Protein AF-A0A957V8Q0-F1 (afdb_monomer_lite)

Radius of gyration: 20.05 Å; chains: 1; bounding box: 43×38×63 Å

Structure (mmCIF, N/CA/C/O backbone):
data_AF-A0A957V8Q0-F1
#
_entry.id   AF-A0A957V8Q0-F1
#
loop_
_atom_site.group_PDB
_atom_site.id
_atom_site.type_symbol
_atom_site.label_atom_id
_atom_site.label_alt_id
_atom_site.label_comp_id
_atom_site.label_asym_id
_atom_site.label_entity_id
_atom_site.label_seq_id
_atom_site.pdbx_PDB_ins_code
_atom_site.Cartn_x
_atom_site.Cartn_y
_atom_site.Cartn_z
_atom_site.occupancy
_atom_site.B_iso_or_equiv
_atom_site.auth_seq_id
_atom_site.auth_comp_id
_atom_site.auth_asym_id
_atom_site.auth_atom_id
_atom_site.pdbx_PDB_model_num
ATOM 1 N N . MET A 1 1 ? -13.376 21.966 25.081 1.00 38.53 1 MET A N 1
ATOM 2 C CA . MET A 1 1 ? -11.991 21.913 24.578 1.00 38.53 1 MET A CA 1
ATOM 3 C C . MET A 1 1 ? -11.888 20.640 23.758 1.00 38.53 1 MET A C 1
ATOM 5 O O . MET A 1 1 ? -11.443 19.619 24.251 1.00 38.53 1 MET A O 1
ATOM 9 N N . THR A 1 2 ? -12.513 20.658 22.582 1.00 39.09 2 THR A N 1
ATOM 10 C CA . THR A 1 2 ? -12.536 19.526 21.653 1.00 39.09 2 THR A CA 1
ATOM 11 C C . THR A 1 2 ? -11.291 19.657 20.803 1.00 39.09 2 THR A C 1
ATOM 13 O O . THR A 1 2 ? -11.188 20.596 20.013 1.00 39.09 2 THR A O 1
ATOM 16 N N . ASP A 1 3 ? -10.326 18.788 21.065 1.00 40.28 3 ASP A N 1
ATOM 17 C CA . ASP A 1 3 ? -9.141 18.664 20.238 1.00 40.28 3 ASP A CA 1
ATOM 18 C C . ASP A 1 3 ? -9.599 18.232 18.844 1.00 40.28 3 ASP A C 1
ATOM 20 O O . ASP A 1 3 ? -10.237 17.192 18.671 1.00 40.28 3 ASP A O 1
ATOM 24 N N . ASN A 1 4 ? -9.395 19.118 17.878 1.00 46.03 4 ASN A N 1
ATOM 25 C CA . ASN A 1 4 ? -9.768 18.921 16.490 1.00 46.03 4 ASN A CA 1
ATOM 26 C C . ASN A 1 4 ? -8.605 18.169 15.839 1.00 46.03 4 ASN A C 1
ATOM 28 O O . ASN A 1 4 ? -7.828 18.741 15.078 1.00 46.03 4 ASN A O 1
ATOM 32 N N . ALA A 1 5 ? -8.431 16.905 16.224 1.00 45.34 5 ALA A N 1
ATOM 33 C CA . ALA A 1 5 ? -7.488 16.007 15.582 1.00 45.34 5 ALA A CA 1
ATOM 34 C C . ALA A 1 5 ? -8.109 15.553 14.256 1.00 45.34 5 ALA A C 1
ATOM 36 O O . ALA A 1 5 ? -8.698 14.477 14.165 1.00 45.34 5 ALA A O 1
ATOM 37 N N . GLY A 1 6 ? -8.028 16.412 13.239 1.00 47.16 6 GLY A N 1
ATOM 38 C CA . GLY A 1 6 ? -8.149 15.970 11.855 1.00 47.16 6 GLY A CA 1
ATOM 39 C C . GLY A 1 6 ? -7.010 14.990 11.606 1.00 47.16 6 GLY A C 1
ATOM 40 O O . GLY A 1 6 ? -5.880 15.406 11.356 1.00 47.16 6 GLY A O 1
ATOM 41 N N . GLY A 1 7 ? -7.278 13.699 11.809 1.00 53.56 7 GLY A N 1
ATOM 42 C CA . GLY A 1 7 ? -6.339 12.634 11.476 1.00 53.56 7 GLY A CA 1
ATOM 43 C C . GLY A 1 7 ? -6.007 12.669 9.984 1.00 53.56 7 GLY A C 1
ATOM 44 O O . GLY A 1 7 ? -6.684 13.331 9.193 1.00 53.56 7 GLY A O 1
ATOM 45 N N . ILE A 1 8 ? -5.006 11.900 9.566 1.00 56.56 8 ILE A N 1
ATOM 46 C CA . ILE A 1 8 ? -4.683 11.615 8.154 1.00 56.56 8 ILE A CA 1
ATOM 47 C C . ILE A 1 8 ? -5.929 11.200 7.346 1.00 56.56 8 ILE A C 1
ATOM 49 O O . ILE A 1 8 ? -5.941 11.318 6.122 1.00 56.56 8 ILE A O 1
ATOM 53 N N . LEU A 1 9 ? -7.002 10.769 8.017 1.00 55.25 9 LEU A N 1
ATOM 54 C CA . LEU A 1 9 ? -8.327 10.536 7.438 1.00 55.25 9 LEU A CA 1
ATOM 55 C C . LEU A 1 9 ? -8.885 11.711 6.616 1.00 55.25 9 LEU A C 1
ATOM 57 O O . LEU A 1 9 ? -9.607 11.460 5.652 1.00 55.25 9 LEU A O 1
ATOM 61 N N . ASP A 1 10 ? -8.537 12.963 6.930 1.00 65.75 10 ASP A N 1
ATOM 62 C CA . ASP A 1 10 ? -9.005 14.124 6.158 1.00 65.75 10 ASP A CA 1
ATOM 63 C C . ASP A 1 10 ? -8.283 14.257 4.804 1.00 65.75 10 ASP A C 1
ATOM 65 O O . ASP A 1 10 ? -8.823 14.857 3.866 1.00 65.75 10 ASP A O 1
ATOM 69 N N . ARG A 1 11 ? -7.077 13.680 4.659 1.00 79.00 11 ARG A N 1
ATOM 70 C CA . ARG A 1 11 ? -6.359 13.591 3.379 1.00 79.00 11 ARG A CA 1
ATOM 71 C C . ARG A 1 11 ? -5.184 12.611 3.439 1.00 79.00 11 ARG A C 1
ATOM 73 O O . ARG A 1 11 ? -4.224 12.837 4.171 1.00 79.00 11 ARG A O 1
ATOM 80 N N . ILE A 1 12 ? -5.190 11.607 2.557 1.00 86.44 12 ILE A N 1
ATOM 81 C CA . ILE A 1 12 ? -4.016 10.746 2.328 1.00 86.44 12 ILE A CA 1
ATOM 82 C C . ILE A 1 12 ? -2.799 11.634 1.992 1.00 86.44 12 ILE A C 1
ATOM 84 O O . ILE A 1 12 ? -2.923 12.502 1.115 1.00 86.44 12 ILE A O 1
ATOM 88 N N . PRO A 1 13 ? -1.638 11.440 2.654 1.00 91.38 13 PRO A N 1
ATOM 89 C CA . PRO A 1 13 ? -0.433 12.210 2.376 1.00 91.38 13 PRO A CA 1
ATOM 90 C C . PRO A 1 13 ? -0.052 12.165 0.898 1.00 91.38 13 PRO A C 1
ATOM 92 O O . PRO A 1 13 ? -0.144 11.126 0.245 1.00 91.38 13 PRO A O 1
ATOM 95 N N . TYR A 1 14 ? 0.402 13.301 0.366 1.00 92.69 14 TYR A N 1
ATOM 96 C CA . TYR A 1 14 ? 0.842 13.374 -1.029 1.00 92.69 14 TYR A CA 1
ATOM 97 C C . TYR A 1 14 ? 2.128 12.567 -1.275 1.00 92.69 14 TYR A C 1
ATOM 99 O O . TYR A 1 14 ? 2.285 11.975 -2.340 1.00 92.69 14 TYR A O 1
ATOM 107 N N . VAL A 1 15 ? 3.033 12.526 -0.290 1.00 94.75 15 VAL A N 1
ATOM 108 C CA . VAL A 1 15 ? 4.271 11.739 -0.328 1.00 94.75 15 VAL A CA 1
ATOM 109 C C . VAL A 1 15 ? 4.321 10.838 0.897 1.00 94.75 15 VAL A C 1
ATOM 111 O O . VAL A 1 15 ? 4.056 11.283 2.010 1.00 94.75 15 VAL A O 1
ATOM 114 N N . ILE A 1 16 ? 4.680 9.579 0.669 1.00 94.75 16 ILE A N 1
ATOM 115 C CA . ILE A 1 16 ? 4.991 8.592 1.699 1.00 94.75 16 ILE A CA 1
ATOM 116 C C . ILE A 1 16 ? 6.407 8.109 1.391 1.00 94.75 16 ILE A C 1
ATOM 118 O O . ILE A 1 16 ? 6.632 7.470 0.363 1.00 94.75 16 ILE A O 1
ATOM 122 N N . ASP A 1 17 ? 7.362 8.457 2.245 1.00 94.75 17 ASP A N 1
ATOM 123 C CA . ASP A 1 17 ? 8.793 8.205 2.034 1.00 94.75 17 ASP A CA 1
ATOM 124 C C . ASP A 1 17 ? 9.384 7.176 3.011 1.00 94.75 17 ASP A C 1
ATOM 126 O O . ASP A 1 17 ? 10.513 6.726 2.822 1.00 94.75 17 ASP A O 1
ATOM 130 N N . ASN A 1 18 ? 8.615 6.764 4.025 1.00 94.00 18 ASN A N 1
ATOM 131 C CA . ASN A 1 18 ? 9.054 5.947 5.157 1.00 94.00 18 ASN A CA 1
ATOM 132 C C . ASN A 1 18 ? 10.203 6.562 5.983 1.00 94.00 18 ASN A C 1
ATOM 134 O O . ASN A 1 18 ? 10.911 5.829 6.675 1.00 94.00 18 ASN A O 1
ATOM 138 N N . ILE A 1 19 ? 10.375 7.886 5.933 1.00 94.31 19 ILE A N 1
ATOM 139 C CA . ILE A 1 19 ? 11.294 8.660 6.779 1.00 94.31 19 ILE A CA 1
ATOM 140 C C . ILE A 1 19 ? 10.475 9.543 7.717 1.00 94.31 19 ILE A C 1
ATOM 142 O O . ILE A 1 19 ? 10.551 9.384 8.933 1.00 94.31 19 ILE A O 1
ATOM 146 N N . GLU A 1 20 ? 9.674 10.444 7.149 1.00 93.31 20 GLU A N 1
ATOM 147 C CA . GLU A 1 20 ? 8.780 11.330 7.897 1.00 93.31 20 GLU A CA 1
ATOM 148 C C . GLU A 1 20 ? 7.363 10.757 7.955 1.00 93.31 20 GLU A C 1
ATOM 150 O O . GLU A 1 20 ? 6.680 10.887 8.967 1.00 93.31 20 GLU A O 1
ATOM 155 N N . THR A 1 21 ? 6.924 10.100 6.876 1.00 94.06 21 THR A N 1
ATOM 156 C CA . THR A 1 21 ? 5.601 9.470 6.779 1.00 94.06 21 THR A CA 1
ATOM 157 C C . THR A 1 21 ? 5.750 8.005 6.396 1.00 94.06 21 THR A C 1
ATOM 159 O O . THR A 1 21 ? 6.203 7.684 5.294 1.00 94.06 21 THR A O 1
ATOM 162 N N . ASN A 1 22 ? 5.356 7.103 7.296 1.00 95.06 22 ASN A N 1
ATOM 163 C CA . ASN A 1 22 ? 5.424 5.664 7.067 1.00 95.06 22 ASN A CA 1
ATOM 164 C C . ASN A 1 22 ? 4.149 5.131 6.400 1.00 95.06 22 ASN A C 1
ATOM 166 O O . ASN A 1 22 ? 3.034 5.451 6.809 1.00 95.06 22 ASN A O 1
ATOM 170 N N . LEU A 1 23 ? 4.312 4.266 5.397 1.00 93.31 23 LEU A N 1
ATOM 171 C CA . LEU A 1 23 ? 3.193 3.631 4.704 1.00 93.31 23 LEU A CA 1
ATOM 172 C C . LEU A 1 23 ? 2.328 2.785 5.644 1.00 93.31 23 LEU A C 1
ATOM 174 O O . LEU A 1 23 ? 1.109 2.784 5.501 1.00 93.31 23 LEU A O 1
ATOM 178 N N . ALA A 1 24 ? 2.937 2.060 6.583 1.00 94.38 24 ALA A N 1
ATOM 179 C CA . ALA A 1 24 ? 2.214 1.221 7.530 1.00 94.38 24 ALA A CA 1
ATOM 180 C C . ALA A 1 24 ? 1.303 2.053 8.435 1.00 94.38 24 ALA A C 1
ATOM 182 O O . ALA A 1 24 ? 0.153 1.675 8.632 1.00 94.38 24 ALA A O 1
ATOM 183 N N . ASP A 1 25 ? 1.781 3.199 8.922 1.00 94.25 25 ASP A N 1
ATOM 184 C CA . ASP A 1 25 ? 0.985 4.094 9.767 1.00 94.25 25 ASP A CA 1
ATOM 185 C C . ASP A 1 25 ? -0.208 4.653 8.985 1.00 94.25 25 ASP A C 1
ATOM 187 O O . ASP A 1 25 ? -1.349 4.546 9.436 1.00 94.25 25 ASP A O 1
ATOM 191 N N . VAL A 1 26 ? 0.032 5.132 7.757 1.00 92.31 26 VAL A N 1
ATOM 192 C CA . VAL A 1 26 ? -1.032 5.606 6.856 1.00 92.31 26 VAL A CA 1
ATOM 193 C C . VAL A 1 26 ? -2.064 4.506 6.595 1.00 92.31 26 VAL A C 1
ATOM 195 O O . VAL A 1 26 ? -3.265 4.755 6.677 1.00 92.31 26 VAL A O 1
ATOM 198 N N . LEU A 1 27 ? -1.624 3.281 6.292 1.00 91.06 27 LEU A N 1
ATOM 199 C CA . LEU A 1 27 ? -2.529 2.155 6.062 1.00 91.06 27 LEU A CA 1
ATOM 200 C C . LEU A 1 27 ? -3.333 1.818 7.320 1.00 91.06 27 LEU A C 1
ATOM 202 O O . LEU A 1 27 ? -4.551 1.709 7.236 1.00 91.06 27 LEU A O 1
ATOM 206 N N . ASN A 1 28 ? -2.692 1.690 8.481 1.00 92.38 28 ASN A N 1
ATOM 207 C CA . ASN A 1 28 ? -3.370 1.372 9.737 1.00 92.38 28 ASN A CA 1
ATOM 208 C C . ASN A 1 28 ? -4.417 2.429 10.108 1.00 92.38 28 ASN A C 1
ATOM 210 O O . ASN A 1 28 ? -5.512 2.081 10.554 1.00 92.38 28 ASN A O 1
ATOM 214 N N . GLU A 1 29 ? -4.136 3.707 9.871 1.00 90.88 29 GLU A N 1
ATOM 215 C CA . GLU A 1 29 ? -5.105 4.773 10.106 1.00 90.88 29 GLU A CA 1
ATOM 216 C C . GLU A 1 29 ? -6.291 4.683 9.137 1.00 90.88 29 GLU A C 1
ATOM 218 O O . GLU A 1 29 ? -7.444 4.673 9.569 1.00 90.88 29 GLU A O 1
ATOM 223 N N . LEU A 1 30 ? -6.037 4.494 7.838 1.00 87.31 30 LEU A N 1
ATOM 224 C CA . LEU A 1 30 ? -7.097 4.308 6.837 1.00 87.31 30 LEU A CA 1
ATOM 225 C C . LEU A 1 30 ? -7.981 3.084 7.123 1.00 87.31 30 LEU A C 1
ATOM 227 O O . LEU A 1 30 ? -9.185 3.114 6.844 1.00 87.31 30 LEU A O 1
ATOM 231 N N . LEU A 1 31 ? -7.388 2.018 7.668 1.00 87.12 31 LEU A N 1
ATOM 232 C CA . LEU A 1 31 ? -8.068 0.784 8.057 1.00 87.12 31 LEU A CA 1
ATOM 233 C C . LEU A 1 31 ? -8.878 0.921 9.350 1.00 87.12 31 LEU A C 1
ATOM 235 O O . LEU A 1 31 ? -9.854 0.202 9.529 1.00 87.12 31 LEU A O 1
ATOM 239 N N . THR A 1 32 ? -8.506 1.818 10.258 1.00 87.69 32 THR A N 1
ATOM 240 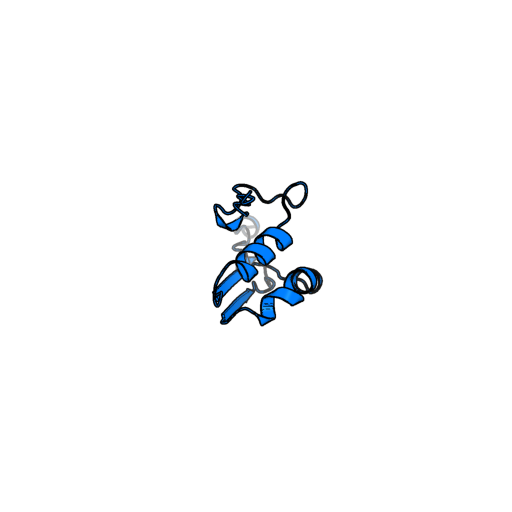C CA . THR A 1 32 ? -9.196 1.984 11.550 1.00 87.69 32 THR A CA 1
ATOM 241 C C . THR A 1 32 ? -10.231 3.107 11.531 1.00 87.69 32 THR A C 1
ATOM 243 O O . THR A 1 32 ? -11.231 3.028 12.241 1.00 87.69 32 THR A O 1
ATOM 246 N N . GLY A 1 33 ? -10.046 4.121 10.683 1.00 77.12 33 GLY A N 1
ATOM 247 C CA . GLY A 1 33 ? -10.912 5.300 10.603 1.00 77.12 33 GLY A CA 1
ATOM 248 C C . GLY A 1 33 ? -12.253 5.114 9.890 1.00 77.12 33 GLY A C 1
ATOM 249 O O . GLY A 1 33 ? -13.040 6.055 9.827 1.00 77.12 33 GLY A O 1
ATOM 250 N N . GLN A 1 34 ? -12.537 3.933 9.335 1.00 74.88 34 GLN A N 1
ATOM 251 C CA . GLN A 1 34 ? -13.754 3.669 8.562 1.00 74.88 34 GLN A CA 1
ATOM 252 C C . GLN A 1 34 ? -14.622 2.592 9.219 1.00 74.88 34 GLN A C 1
ATOM 254 O O . GLN A 1 34 ? -14.130 1.558 9.666 1.00 74.88 34 GLN A O 1
ATOM 259 N N . HIS A 1 35 ? -15.944 2.784 9.216 1.00 74.12 35 HIS A N 1
ATOM 260 C CA . HIS A 1 35 ? -16.878 1.724 9.598 1.00 74.12 35 HIS A CA 1
ATOM 261 C C . HIS A 1 35 ? -16.895 0.628 8.521 1.00 74.12 35 HIS A C 1
ATOM 263 O O . HIS A 1 35 ? -17.400 0.844 7.422 1.00 74.12 35 HIS A O 1
ATOM 269 N N . HIS A 1 36 ? -16.381 -0.559 8.855 1.00 74.06 36 HIS A N 1
ATOM 270 C CA . HIS A 1 36 ? -16.262 -1.718 7.956 1.00 74.06 36 HIS A CA 1
ATOM 271 C C . HIS A 1 36 ? -15.454 -1.437 6.674 1.00 74.06 36 HIS A C 1
ATOM 273 O O . HIS A 1 36 ? -16.002 -1.531 5.568 1.00 74.06 36 HIS A O 1
ATOM 279 N N . PRO A 1 37 ? -14.147 -1.146 6.801 1.00 82.25 37 PRO A N 1
ATOM 280 C CA . PRO A 1 37 ? -13.301 -0.850 5.657 1.00 82.25 37 PRO A CA 1
ATOM 281 C C . PRO A 1 37 ? -13.265 -2.029 4.684 1.00 82.25 37 PRO A C 1
ATOM 283 O O . PRO A 1 37 ? -13.367 -3.200 5.071 1.00 82.25 37 PRO A O 1
ATOM 286 N N . GLN A 1 38 ? -13.114 -1.706 3.405 1.00 87.81 38 GLN A N 1
ATOM 287 C CA . GLN A 1 38 ? -12.800 -2.659 2.347 1.00 87.81 38 GLN A CA 1
ATOM 288 C C . GLN A 1 38 ? -11.503 -2.201 1.703 1.00 87.81 38 GLN A C 1
ATOM 290 O O . GLN A 1 38 ? -11.367 -1.018 1.392 1.00 87.81 38 GLN A O 1
ATOM 295 N N . VAL A 1 39 ? -10.558 -3.120 1.527 1.00 88.50 39 VAL A N 1
ATOM 296 C CA . VAL A 1 39 ? -9.229 -2.794 1.018 1.00 88.50 39 VAL A CA 1
ATOM 297 C C . VAL A 1 39 ? -8.805 -3.758 -0.069 1.00 88.50 39 VAL A C 1
ATOM 299 O O . VAL A 1 39 ? -8.810 -4.976 0.107 1.00 88.50 39 VAL A O 1
ATOM 302 N N . ASP A 1 40 ? -8.380 -3.157 -1.174 1.00 92.75 40 ASP A N 1
ATOM 303 C CA . ASP A 1 40 ? -7.809 -3.825 -2.327 1.00 92.75 40 ASP A CA 1
ATOM 304 C C . ASP A 1 40 ? -6.390 -3.299 -2.531 1.00 92.75 40 ASP A C 1
ATOM 306 O O . ASP A 1 40 ? -6.191 -2.103 -2.744 1.00 92.75 40 ASP A O 1
ATOM 310 N N . ILE A 1 41 ? -5.398 -4.183 -2.462 1.00 90.88 41 ILE A N 1
ATOM 311 C CA . ILE A 1 41 ? -3.989 -3.846 -2.670 1.00 90.88 41 ILE A CA 1
ATOM 312 C C . ILE A 1 41 ? -3.508 -4.561 -3.925 1.00 90.88 41 ILE A C 1
ATOM 314 O O . ILE A 1 41 ? -3.612 -5.781 -4.024 1.00 90.88 41 ILE A O 1
ATOM 318 N N . ALA A 1 42 ? -2.942 -3.807 -4.864 1.00 94.06 42 ALA A N 1
ATOM 319 C CA . ALA A 1 42 ? -2.189 -4.347 -5.988 1.00 94.06 42 ALA A CA 1
ATOM 320 C C . ALA A 1 42 ? -0.711 -3.994 -5.800 1.00 94.06 42 ALA A C 1
ATOM 322 O O . ALA A 1 42 ? -0.353 -2.818 -5.756 1.00 94.06 42 ALA A O 1
ATOM 323 N N . THR A 1 43 ? 0.145 -5.003 -5.659 1.00 91.25 43 THR A N 1
ATOM 324 C CA . THR A 1 43 ? 1.583 -4.812 -5.438 1.00 91.25 43 THR A CA 1
ATOM 325 C C . THR A 1 43 ? 2.395 -5.882 -6.151 1.00 91.25 43 THR A C 1
ATOM 327 O O . THR A 1 43 ? 1.976 -7.032 -6.253 1.00 91.25 43 THR A O 1
ATOM 330 N N . ALA A 1 44 ? 3.593 -5.520 -6.612 1.00 90.38 44 ALA A N 1
ATOM 331 C CA . ALA A 1 44 ? 4.545 -6.485 -7.155 1.00 90.38 44 ALA A CA 1
ATOM 332 C C . ALA A 1 44 ? 5.072 -7.448 -6.077 1.00 90.38 44 ALA A C 1
ATOM 334 O O . ALA A 1 44 ? 5.410 -8.585 -6.383 1.00 90.38 44 ALA A O 1
ATOM 335 N N . TYR A 1 45 ? 5.141 -7.004 -4.818 1.00 87.81 45 TYR A N 1
ATOM 336 C CA . TYR A 1 45 ? 5.661 -7.807 -3.716 1.00 87.81 45 TYR A CA 1
ATOM 337 C C . TYR A 1 45 ? 4.995 -7.443 -2.385 1.00 87.81 45 TYR A C 1
ATOM 339 O O . TYR A 1 45 ? 4.726 -6.272 -2.107 1.00 87.81 45 TYR A O 1
ATOM 347 N N . PHE A 1 46 ? 4.762 -8.448 -1.541 1.00 89.94 46 PHE A N 1
ATOM 348 C CA . PHE A 1 46 ? 4.237 -8.281 -0.190 1.00 89.94 46 PHE A CA 1
ATOM 349 C C . PHE A 1 46 ? 4.969 -9.235 0.756 1.00 89.94 46 PHE A C 1
ATOM 351 O O . PHE A 1 46 ? 4.845 -10.452 0.648 1.00 89.94 46 PHE A O 1
ATOM 358 N N . SER A 1 47 ? 5.786 -8.678 1.651 1.00 91.12 47 SER A N 1
ATOM 359 C CA . SER A 1 47 ? 6.624 -9.471 2.558 1.00 91.12 47 SER A CA 1
ATOM 360 C C . SER A 1 47 ? 5.899 -9.836 3.852 1.00 91.12 47 SER A C 1
ATOM 362 O O . SER A 1 47 ? 5.014 -9.107 4.297 1.00 91.12 47 SER A O 1
ATOM 364 N N . VAL A 1 48 ? 6.358 -10.901 4.519 1.00 93.12 48 VAL A N 1
ATOM 365 C CA 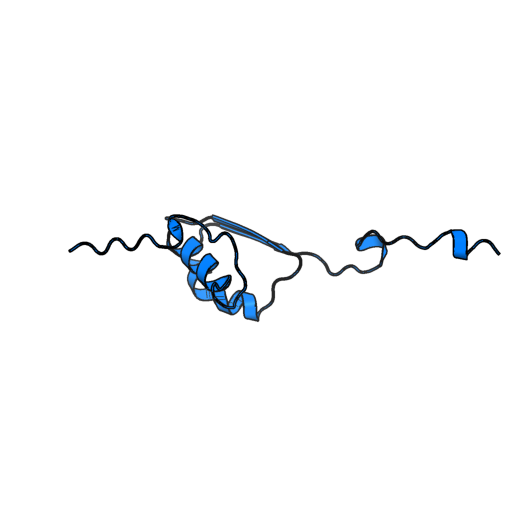. VAL A 1 48 ? 5.886 -11.285 5.864 1.00 93.12 48 VAL A CA 1
ATOM 366 C C . VAL A 1 48 ? 6.052 -10.135 6.861 1.00 93.12 48 VAL A C 1
ATOM 368 O O . VAL A 1 48 ? 5.114 -9.804 7.573 1.00 93.12 48 VAL A O 1
ATOM 371 N N . ARG A 1 49 ? 7.201 -9.448 6.846 1.00 93.50 49 ARG A N 1
ATOM 372 C CA . ARG A 1 49 ? 7.434 -8.282 7.711 1.00 93.50 49 ARG A CA 1
ATOM 373 C C . ARG A 1 49 ? 6.470 -7.128 7.417 1.00 93.50 49 ARG A C 1
ATOM 375 O O . ARG A 1 49 ? 6.077 -6.412 8.325 1.00 93.50 49 ARG A O 1
ATOM 382 N N . GLY A 1 50 ? 6.082 -6.945 6.155 1.00 91.50 50 GLY A N 1
ATOM 383 C CA . GLY A 1 50 ? 5.059 -5.969 5.773 1.00 91.50 50 GLY A CA 1
ATOM 384 C C . GLY A 1 50 ? 3.678 -6.337 6.317 1.00 91.50 50 GLY A C 1
ATOM 385 O O . GLY A 1 50 ? 2.965 -5.464 6.798 1.00 91.50 50 GLY A O 1
ATOM 386 N N . PHE A 1 51 ? 3.326 -7.626 6.310 1.00 92.31 51 PHE A N 1
ATOM 387 C CA . PHE A 1 51 ? 2.103 -8.116 6.948 1.00 92.31 51 PHE A CA 1
ATOM 388 C C . PHE A 1 51 ? 2.109 -7.875 8.463 1.00 92.31 51 PHE A C 1
ATOM 390 O O . PHE A 1 51 ? 1.120 -7.383 8.999 1.00 92.31 51 PHE A O 1
ATOM 397 N N . GLU A 1 52 ? 3.225 -8.148 9.144 1.00 96.19 52 GLU A N 1
ATOM 398 C CA . GLU A 1 52 ? 3.359 -7.933 10.593 1.00 96.19 52 GLU A CA 1
ATOM 399 C C . GLU A 1 52 ? 3.051 -6.488 11.018 1.00 96.19 52 GLU A C 1
ATOM 401 O O . GLU A 1 52 ? 2.552 -6.272 12.119 1.00 96.19 52 GLU A O 1
ATOM 406 N N . MET A 1 53 ? 3.301 -5.508 10.144 1.00 95.31 53 MET A N 1
ATOM 407 C CA . MET A 1 53 ? 3.037 -4.089 10.408 1.00 95.31 53 MET A CA 1
ATOM 408 C C . MET A 1 53 ? 1.547 -3.712 10.377 1.00 95.31 53 MET A C 1
ATOM 410 O O . MET A 1 53 ? 1.180 -2.662 10.896 1.00 95.31 53 MET A O 1
ATOM 414 N N . VAL A 1 54 ? 0.690 -4.533 9.762 1.00 92.31 54 VAL A N 1
ATOM 415 C CA . VAL A 1 54 ? -0.756 -4.267 9.598 1.00 92.31 54 VAL A CA 1
ATOM 416 C C . VAL A 1 54 ? -1.640 -5.379 10.179 1.00 92.31 54 VAL A C 1
ATOM 418 O O . VAL A 1 54 ? -2.866 -5.305 10.127 1.00 92.31 54 VAL A O 1
ATOM 421 N N . GLN A 1 55 ? -1.037 -6.427 10.747 1.00 93.56 55 GLN A N 1
ATOM 422 C CA . GLN A 1 55 ? -1.735 -7.632 11.207 1.00 93.56 55 GLN A CA 1
ATOM 423 C C . GLN A 1 55 ? -2.797 -7.367 12.284 1.00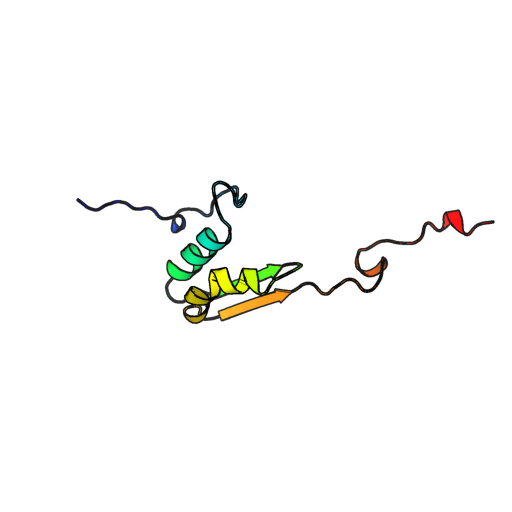 93.56 55 GLN A C 1
ATOM 425 O O . GLN A 1 55 ? -3.747 -8.134 12.399 1.00 93.56 55 GLN A O 1
ATOM 430 N N . GLU A 1 56 ? -2.643 -6.302 13.073 1.00 93.88 56 GLU A N 1
ATOM 431 C CA . GLU A 1 56 ? -3.570 -5.966 14.158 1.00 93.88 56 GLU A CA 1
ATOM 432 C C . GLU A 1 56 ? -4.845 -5.285 13.645 1.00 93.88 56 GLU A C 1
ATOM 434 O O . GLU A 1 56 ? -5.920 -5.474 14.212 1.00 93.88 56 GLU A O 1
ATOM 439 N N . THR A 1 57 ? -4.752 -4.528 12.548 1.00 91.69 57 THR A N 1
ATOM 440 C CA . THR A 1 57 ? -5.878 -3.769 11.980 1.00 91.69 57 THR A CA 1
ATOM 441 C C . THR A 1 57 ? -6.630 -4.559 10.912 1.00 91.69 57 THR A C 1
ATOM 443 O O . THR A 1 57 ? -7.853 -4.443 10.807 1.00 91.69 57 THR A O 1
ATOM 446 N N . LEU A 1 58 ? -5.936 -5.425 10.164 1.00 89.75 58 LEU A N 1
ATOM 447 C CA . LEU A 1 58 ? -6.522 -6.251 9.102 1.00 89.75 58 LEU A CA 1
ATOM 448 C C . LEU A 1 58 ? -7.751 -7.085 9.528 1.00 89.75 58 LEU A C 1
ATOM 450 O O . LEU A 1 58 ? -8.702 -7.136 8.747 1.00 89.75 58 LEU A O 1
ATOM 454 N N . PRO A 1 59 ? -7.815 -7.703 10.726 1.00 90.25 59 PRO A N 1
ATOM 455 C CA . PRO A 1 59 ? -8.996 -8.453 11.163 1.00 90.25 59 PRO A CA 1
ATOM 456 C C . PRO A 1 59 ? -10.277 -7.613 11.277 1.00 90.25 59 PRO A C 1
ATOM 458 O O . PRO A 1 59 ? -11.373 -8.170 11.229 1.00 90.25 59 PRO A O 1
ATOM 461 N N . GLY A 1 60 ? -10.162 -6.288 11.428 1.00 88.50 60 GLY A N 1
ATOM 462 C CA . GLY A 1 60 ? -11.302 -5.363 11.463 1.00 88.50 60 GLY A CA 1
ATOM 463 C C . GLY A 1 60 ? -11.880 -5.030 10.082 1.00 88.50 60 GLY A C 1
ATOM 464 O O . GLY A 1 60 ? -12.953 -4.430 9.979 1.00 88.50 60 GLY A O 1
ATOM 465 N N . VAL A 1 61 ? -11.190 -5.422 9.011 1.00 90.38 61 VAL A N 1
ATOM 466 C CA . VAL A 1 61 ? -11.566 -5.141 7.625 1.00 90.38 61 VAL A CA 1
ATOM 467 C C . VAL A 1 61 ? -12.593 -6.166 7.155 1.00 90.38 61 VAL A C 1
ATOM 469 O O . VAL A 1 61 ? -12.433 -7.370 7.336 1.00 90.38 61 VAL A O 1
ATOM 472 N N . ARG A 1 62 ? -13.663 -5.702 6.504 1.00 90.81 62 ARG A N 1
ATOM 473 C CA . ARG A 1 62 ? -14.730 -6.591 6.020 1.00 90.81 62 ARG A CA 1
ATOM 474 C C . ARG A 1 62 ? -14.299 -7.400 4.796 1.00 90.81 62 ARG A C 1
ATOM 476 O O . ARG A 1 62 ? -14.699 -8.551 4.657 1.00 90.81 62 ARG A O 1
ATOM 483 N N . HIS A 1 63 ? -13.529 -6.784 3.902 1.00 90.25 63 HIS A N 1
ATOM 484 C CA . HIS A 1 63 ? -12.956 -7.433 2.725 1.00 90.25 63 HIS A CA 1
ATOM 485 C C . HIS A 1 63 ? -11.519 -6.975 2.523 1.00 90.25 63 HIS A C 1
ATOM 487 O O . HIS A 1 63 ? -11.263 -5.776 2.430 1.00 90.25 63 HIS A O 1
ATOM 493 N N . PHE A 1 64 ? -10.613 -7.939 2.397 1.00 90.62 64 PHE A N 1
ATOM 494 C CA . PHE A 1 64 ? -9.223 -7.710 2.039 1.00 90.62 64 PHE A CA 1
ATOM 495 C C . PHE A 1 64 ? -8.901 -8.511 0.776 1.00 90.62 64 PHE A C 1
ATOM 497 O O . PHE A 1 64 ? -9.000 -9.740 0.779 1.00 90.62 64 PHE A O 1
ATOM 504 N N . ARG A 1 65 ? -8.543 -7.826 -0.314 1.00 93.81 65 ARG A N 1
ATOM 505 C CA . ARG A 1 65 ? -8.067 -8.453 -1.554 1.00 93.81 65 ARG A CA 1
ATOM 506 C C . ARG A 1 65 ? -6.638 -8.009 -1.827 1.00 93.81 65 ARG A C 1
ATOM 508 O O . ARG A 1 65 ? -6.348 -6.819 -1.879 1.00 93.81 65 ARG A O 1
ATOM 515 N N . LEU A 1 66 ? -5.757 -8.980 -2.043 1.00 91.75 66 LEU A N 1
ATOM 516 C CA . LEU A 1 66 ? -4.363 -8.750 -2.399 1.00 91.75 66 LEU A CA 1
ATOM 517 C C . LEU A 1 66 ? -4.102 -9.339 -3.784 1.00 91.75 66 LEU A C 1
ATOM 519 O O . LEU A 1 66 ? -4.112 -10.557 -3.958 1.00 91.75 66 LEU A O 1
ATOM 523 N N . LEU A 1 67 ? -3.870 -8.471 -4.763 1.00 94.31 67 LEU A N 1
ATOM 524 C CA . LEU A 1 67 ? -3.316 -8.844 -6.055 1.00 94.31 67 LEU A CA 1
ATOM 525 C C . LEU A 1 67 ? -1.792 -8.749 -5.956 1.00 94.31 67 LEU A C 1
ATOM 527 O O . LEU A 1 67 ? -1.231 -7.653 -5.890 1.00 94.31 67 LEU A O 1
ATOM 531 N N . LEU A 1 68 ? -1.142 -9.908 -5.918 1.00 91.25 68 LEU A N 1
ATOM 532 C CA . LEU A 1 68 ? 0.304 -10.027 -5.802 1.00 91.25 68 LEU A CA 1
ATOM 533 C C . LEU A 1 68 ? 0.918 -10.332 -7.170 1.00 91.25 68 LEU A C 1
ATOM 535 O O . LEU A 1 68 ? 0.444 -11.222 -7.877 1.00 91.25 68 LEU A O 1
ATOM 539 N N . GLY A 1 69 ? 1.965 -9.592 -7.528 1.00 86.44 69 GLY A N 1
ATOM 540 C CA . GLY A 1 69 ? 2.777 -9.884 -8.702 1.00 86.44 69 GLY A CA 1
ATOM 541 C C . GLY A 1 69 ? 3.435 -11.258 -8.599 1.00 86.44 69 GLY A C 1
ATOM 542 O O . GLY A 1 69 ? 3.876 -11.670 -7.527 1.00 86.44 69 GLY A O 1
ATOM 543 N N . ASP A 1 70 ? 3.501 -11.961 -9.725 1.00 83.50 70 ASP A N 1
ATOM 544 C CA . ASP A 1 70 ? 4.285 -13.189 -9.832 1.00 83.50 70 ASP A CA 1
ATOM 545 C C . ASP A 1 70 ? 5.747 -12.854 -10.155 1.00 83.50 70 ASP A C 1
ATOM 547 O O . ASP A 1 70 ? 6.047 -11.823 -10.767 1.00 83.50 70 ASP A O 1
ATOM 551 N N . ASN A 1 71 ? 6.668 -13.724 -9.745 1.00 78.81 71 ASN A N 1
ATOM 552 C CA . ASN A 1 71 ? 8.071 -13.577 -10.097 1.00 78.81 71 ASN A CA 1
ATOM 553 C C . ASN A 1 71 ? 8.232 -13.828 -11.608 1.00 78.81 71 ASN A C 1
ATOM 555 O O . ASN A 1 71 ? 7.867 -14.912 -12.075 1.00 78.81 71 ASN A O 1
ATOM 559 N N . PRO A 1 72 ? 8.775 -12.876 -12.387 1.00 78.94 72 PRO A N 1
ATOM 560 C CA . PRO A 1 72 ? 8.966 -13.081 -13.814 1.00 78.94 72 PRO A CA 1
ATOM 561 C C . PRO A 1 72 ? 9.949 -14.229 -14.051 1.00 78.94 72 PRO A C 1
ATOM 563 O O . PRO A 1 72 ? 11.105 -14.179 -13.634 1.00 78.94 72 PRO A O 1
ATOM 566 N N . GLN A 1 73 ? 9.473 -15.279 -14.719 1.00 83.44 73 GLN A N 1
ATOM 567 C CA . GLN A 1 73 ? 10.261 -16.488 -14.981 1.00 83.44 73 GLN A CA 1
ATOM 568 C C . GLN A 1 73 ? 11.265 -16.297 -16.122 1.00 83.44 73 GLN A C 1
ATOM 570 O O . GLN A 1 73 ? 12.247 -17.030 -16.226 1.00 83.44 73 GLN A O 1
ATOM 575 N N . ASP A 1 74 ? 11.036 -15.299 -16.975 1.00 84.31 74 ASP A N 1
ATOM 576 C CA . ASP A 1 74 ? 11.911 -14.957 -18.083 1.00 84.31 74 ASP A CA 1
ATOM 577 C C . ASP A 1 74 ? 11.847 -13.459 -18.418 1.00 84.31 74 ASP A C 1
ATOM 579 O O . ASP A 1 74 ? 11.036 -12.691 -17.897 1.00 84.31 74 ASP A O 1
ATOM 583 N N . ALA A 1 75 ? 12.740 -13.037 -19.311 1.00 80.06 75 ALA A N 1
ATOM 584 C CA . ALA A 1 75 ? 12.853 -11.654 -19.755 1.00 80.06 75 ALA A CA 1
ATOM 585 C C . ALA A 1 75 ? 11.582 -11.172 -20.489 1.00 80.06 75 ALA A C 1
ATOM 587 O O . ALA A 1 75 ? 11.225 -9.995 -20.416 1.00 80.06 75 ALA A O 1
ATOM 588 N N . SER A 1 76 ? 10.856 -12.078 -21.148 1.00 82.44 76 SER A N 1
ATOM 589 C CA . SER A 1 76 ? 9.630 -11.732 -21.867 1.00 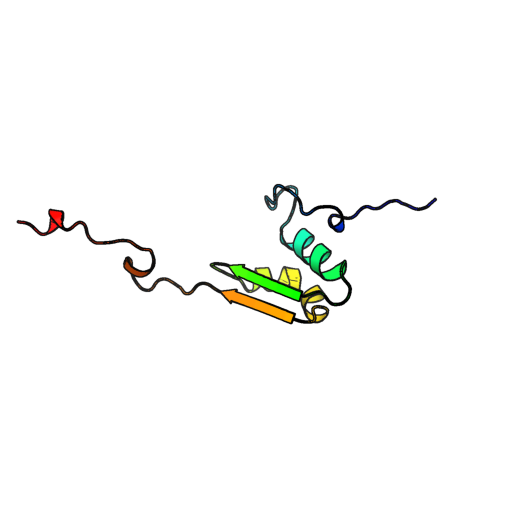82.44 76 SER A CA 1
ATOM 590 C C . SER A 1 76 ? 8.484 -11.374 -20.918 1.00 82.44 76 SER A C 1
ATOM 592 O O . SER A 1 76 ? 7.694 -10.485 -21.236 1.00 82.44 76 SER A O 1
ATOM 594 N N . ALA A 1 77 ? 8.459 -11.960 -19.716 1.00 79.62 77 ALA A N 1
ATOM 595 C CA . ALA A 1 77 ? 7.502 -11.639 -18.657 1.00 79.62 77 ALA A CA 1
ATOM 596 C C . ALA A 1 77 ? 7.609 -10.185 -18.155 1.00 79.62 77 ALA A C 1
ATOM 598 O O . ALA A 1 77 ? 6.657 -9.661 -17.583 1.00 79.62 77 ALA A O 1
ATOM 599 N N . VAL A 1 78 ? 8.738 -9.512 -18.410 1.00 81.25 78 VAL A N 1
ATOM 600 C CA . VAL A 1 78 ? 8.944 -8.075 -18.143 1.00 81.25 78 VAL A CA 1
ATOM 601 C C . VAL A 1 78 ? 9.067 -7.240 -19.425 1.00 81.25 78 VAL A C 1
ATOM 603 O O . VAL A 1 78 ? 9.504 -6.093 -19.387 1.00 81.25 78 VAL A O 1
ATOM 606 N N . GLY A 1 79 ? 8.681 -7.799 -20.576 1.00 82.06 79 GLY A N 1
ATOM 607 C CA . GLY A 1 79 ? 8.663 -7.091 -21.858 1.00 82.06 79 GLY A CA 1
ATOM 608 C C . GLY A 1 79 ? 10.030 -6.924 -22.529 1.00 82.06 79 GLY A C 1
ATOM 609 O O . GLY A 1 79 ? 10.147 -6.145 -23.474 1.00 82.06 79 GLY A O 1
ATOM 610 N N . LEU A 1 80 ? 11.063 -7.645 -22.086 1.00 84.25 80 LEU A N 1
ATOM 611 C CA . LEU A 1 80 ? 12.359 -7.664 -22.760 1.00 84.25 80 LEU A CA 1
ATOM 612 C C . LEU A 1 80 ? 12.323 -8.651 -23.931 1.00 84.2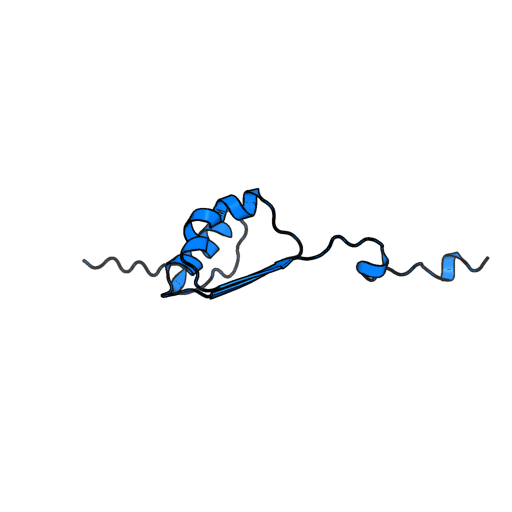5 80 LEU A C 1
ATOM 614 O O . LEU A 1 80 ? 11.951 -9.815 -23.779 1.00 84.25 80 LEU A O 1
ATOM 618 N N . GLN A 1 81 ? 12.755 -8.187 -25.101 1.00 82.38 81 GLN A N 1
ATOM 619 C CA . GLN A 1 81 ? 12.935 -9.018 -26.290 1.00 82.38 81 GLN A CA 1
ATOM 620 C C . GLN A 1 81 ? 14.423 -9.079 -26.664 1.00 82.38 81 GLN A C 1
ATOM 622 O O . GLN A 1 81 ? 15.125 -8.076 -26.509 1.00 82.38 81 GLN A O 1
ATOM 627 N N . PRO A 1 82 ? 14.928 -10.224 -27.160 1.00 74.81 82 PRO A N 1
ATOM 628 C CA . PRO A 1 82 ? 16.291 -10.316 -27.670 1.00 74.81 82 PRO A CA 1
ATOM 629 C C . PRO A 1 82 ? 16.514 -9.330 -28.822 1.00 74.81 82 PRO A C 1
ATOM 631 O O . PRO A 1 82 ? 15.669 -9.221 -29.716 1.00 74.81 82 PRO A O 1
ATOM 634 N N . ASP A 1 83 ? 17.666 -8.652 -28.839 1.00 80.94 83 ASP A N 1
ATOM 635 C CA . ASP A 1 83 ? 18.054 -7.826 -29.983 1.00 80.94 83 ASP A CA 1
ATOM 636 C C . ASP A 1 83 ? 18.290 -8.729 -31.198 1.00 80.94 83 ASP A C 1
ATOM 638 O O . ASP A 1 83 ? 19.299 -9.430 -31.318 1.00 80.94 83 ASP A O 1
ATOM 642 N N . SER A 1 84 ? 17.329 -8.719 -32.115 1.00 73.75 84 SER A N 1
ATOM 643 C CA . SER A 1 84 ? 17.324 -9.566 -33.306 1.00 73.75 84 SER A CA 1
ATOM 644 C C . SER A 1 84 ? 18.475 -9.223 -34.260 1.00 73.75 84 SER A C 1
ATOM 646 O O . SER A 1 84 ? 18.858 -10.061 -35.075 1.00 73.75 84 SER A O 1
ATOM 648 N N . ARG A 1 85 ? 19.101 -8.041 -34.127 1.00 71.56 85 ARG A N 1
ATOM 649 C CA . ARG A 1 85 ? 20.298 -7.664 -34.896 1.00 71.56 85 ARG A CA 1
ATOM 650 C C . ARG A 1 85 ? 21.559 -8.399 -34.448 1.00 71.56 85 ARG A C 1
ATOM 652 O O . ARG A 1 85 ? 22.474 -8.541 -35.252 1.00 71.56 85 ARG A O 1
ATOM 659 N N . ALA A 1 86 ? 21.612 -8.905 -33.216 1.00 66.94 86 ALA A N 1
ATOM 660 C CA . ALA A 1 86 ? 22.770 -9.642 -32.704 1.00 66.94 86 ALA A CA 1
ATOM 661 C C . ALA A 1 86 ? 22.901 -11.066 -33.287 1.00 66.94 86 ALA A C 1
ATOM 663 O O . ALA A 1 86 ? 23.977 -11.659 -33.210 1.00 66.94 86 ALA A O 1
ATOM 664 N N . TYR A 1 87 ? 21.828 -11.600 -33.884 1.00 63.72 87 TYR A N 1
ATOM 665 C CA . TYR A 1 87 ? 21.759 -12.962 -34.431 1.00 63.72 87 TYR A CA 1
ATOM 666 C C . TYR A 1 87 ? 21.887 -13.032 -35.961 1.00 63.72 87 TYR A C 1
ATOM 668 O O . TYR A 1 87 ? 21.942 -14.126 -36.517 1.00 63.72 87 TYR A O 1
ATOM 676 N N . LEU A 1 88 ? 21.965 -11.887 -36.644 1.00 65.94 88 LEU A N 1
ATOM 677 C CA . LEU A 1 88 ? 22.283 -11.813 -38.070 1.00 65.94 88 LEU A CA 1
ATOM 678 C C . LEU A 1 88 ? 23.811 -11.739 -38.231 1.00 65.94 88 LEU A C 1
ATOM 680 O O . LEU A 1 88 ? 24.384 -10.651 -38.295 1.00 65.94 88 LEU A O 1
ATOM 684 N N . ARG A 1 89 ? 24.475 -12.897 -38.250 1.00 59.44 89 ARG A N 1
ATOM 685 C CA . ARG A 1 89 ? 25.855 -13.062 -38.731 1.00 59.44 89 ARG A CA 1
ATOM 686 C C . ARG A 1 89 ? 25.894 -14.086 -39.850 1.00 59.44 89 ARG A C 1
ATOM 688 O O . ARG A 1 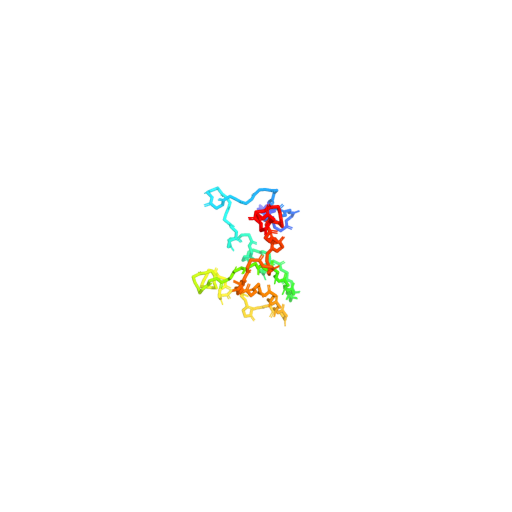89 ? 25.192 -15.109 -39.712 1.00 59.44 89 ARG A O 1
#

Foldseek 3Di:
DDDPCPDCVVPPDPDADCPPHHPLVSVLCQLVVDQQAADEDEDQDDDPVNCVSNVVSVVSHNYYHYHYRDDDPDPVSVPDDPPPVVVPD

Secondary structure (DSSP, 8-state):
-------GGG---S---SSSS-HHHHHHHHHHSSSS-EEEEEES---HHHHHTTTTTGGG-SEEEEEEPPPPSSGGGGT----GGGG--

Sequence (89 aa):
MTDNAGGILDRIPYVIDNIETNLADVLNELLTGQHHPQVDIATAYFSVRGFEMVQETLPGVRHFRLLLGDNPQDASAVGLQPDSRAYLR

pLDDT: mean 82.58, std 14.57, range [38.53, 96.19]